Protein AF-A0A0B5HNX2-F1 (afdb_monomer_lite)

pLDDT: mean 84.6, std 16.73, range [38.88, 94.88]

Sequence (69 aa):
MRKNLFVMNCMGYSHKNSKGITYFLHSVVGKNGKTLFFFSKKSDGSIDLPQGYTIGENPRTGLPLLKKK

Radius of gyration: 14.17 Å; chains: 1; bounding box: 32×25×53 Å

Secondary structure (DSSP, 8-state):
-------------EEE-TTS-EEEEEEEE-TTSPEEEEEES--TT--PPPTTEEEEE-TTT--EEEEE-

F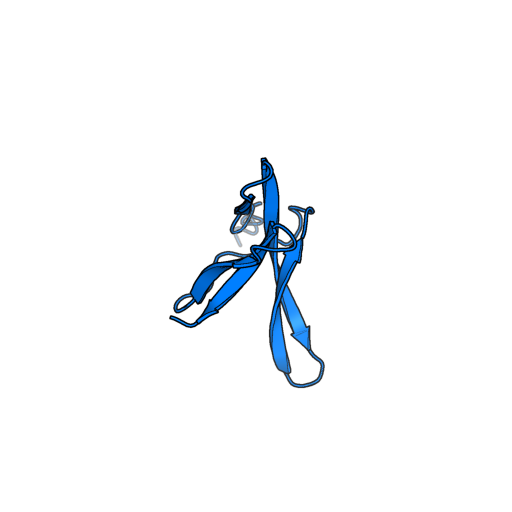oldseek 3Di:
DDPPDPPPLPQADWDQFPVRQIWAWAWDQDPVRDIDIATDSDSPRGHYDDPQWDWDADPVPRGIDIDGD

Structure (mmCIF, N/CA/C/O backbone):
data_AF-A0A0B5HNX2-F1
#
_entry.id   AF-A0A0B5HNX2-F1
#
loop_
_atom_site.group_PDB
_atom_site.id
_atom_site.type_symbol
_atom_site.label_atom_id
_atom_site.label_alt_id
_atom_site.label_comp_id
_atom_site.label_asym_id
_atom_site.label_entity_id
_atom_site.label_seq_id
_atom_site.pdbx_PDB_ins_code
_atom_site.Cartn_x
_atom_site.Cartn_y
_atom_site.Cartn_z
_atom_site.occupancy
_atom_site.B_iso_or_equiv
_atom_site.auth_seq_id
_atom_site.auth_comp_id
_atom_site.auth_asym_id
_atom_site.auth_atom_id
_atom_site.pdbx_PDB_model_num
ATOM 1 N N . MET A 1 1 ? -1.294 3.357 -37.657 1.00 38.88 1 MET A N 1
ATOM 2 C CA . MET A 1 1 ? -1.428 4.438 -36.654 1.00 38.88 1 MET A CA 1
ATOM 3 C C . MET A 1 1 ? -1.379 3.815 -35.269 1.00 38.88 1 MET A C 1
ATOM 5 O O . MET A 1 1 ? -2.188 2.942 -34.979 1.00 38.88 1 MET A O 1
ATOM 9 N N . ARG A 1 2 ? -0.367 4.157 -34.462 1.00 45.66 2 ARG A N 1
ATOM 10 C CA . ARG A 1 2 ? -0.176 3.588 -33.122 1.00 45.66 2 ARG A CA 1
ATOM 11 C C . ARG A 1 2 ? -1.285 4.114 -32.212 1.00 45.66 2 ARG A C 1
ATOM 13 O O . ARG A 1 2 ? -1.360 5.319 -31.989 1.00 45.66 2 ARG A O 1
ATOM 20 N N . LYS A 1 3 ? -2.142 3.220 -31.711 1.00 42.72 3 LYS A N 1
ATOM 21 C CA . LYS A 1 3 ? -3.057 3.509 -30.603 1.00 42.72 3 LYS A CA 1
ATOM 22 C C . LYS A 1 3 ? -2.214 3.762 -29.349 1.00 42.72 3 LYS A C 1
ATOM 24 O O . LYS A 1 3 ? -1.999 2.866 -28.544 1.00 42.72 3 LYS A O 1
ATOM 29 N N . ASN A 1 4 ? -1.715 4.987 -29.212 1.00 47.09 4 ASN A N 1
ATOM 30 C CA . ASN A 1 4 ? -1.321 5.557 -27.931 1.00 47.09 4 ASN A CA 1
ATOM 31 C C . ASN A 1 4 ? -2.609 5.895 -27.180 1.00 47.09 4 ASN A C 1
ATOM 33 O O . ASN A 1 4 ? -3.052 7.039 -27.170 1.00 47.09 4 ASN A O 1
ATOM 37 N N . LEU A 1 5 ? -3.253 4.879 -26.615 1.00 45.44 5 LEU A N 1
ATOM 38 C CA . LEU A 1 5 ? -4.285 5.091 -25.613 1.00 45.44 5 LEU A CA 1
ATOM 39 C C . LEU A 1 5 ? -4.424 3.836 -24.760 1.00 45.44 5 LEU A C 1
ATOM 41 O O . LEU A 1 5 ? -5.249 2.975 -25.034 1.00 45.44 5 LEU A O 1
ATOM 45 N N . PHE A 1 6 ? -3.579 3.742 -23.741 1.00 41.06 6 PHE A N 1
ATOM 46 C CA . PHE A 1 6 ? -3.913 3.050 -22.503 1.00 41.06 6 PHE A CA 1
ATOM 47 C C . PHE A 1 6 ? -3.056 3.626 -21.374 1.00 41.06 6 PHE A C 1
ATOM 49 O O . PHE A 1 6 ? -2.271 2.939 -20.734 1.00 41.06 6 PHE A O 1
ATOM 56 N N . VAL A 1 7 ? -3.238 4.918 -21.085 1.00 44.66 7 VAL A N 1
ATOM 57 C CA . VAL A 1 7 ? -3.188 5.318 -19.674 1.00 44.66 7 VAL A CA 1
ATOM 58 C C . VAL A 1 7 ? -4.536 4.885 -19.107 1.00 44.66 7 VAL A C 1
ATOM 60 O O . VAL A 1 7 ? -5.468 5.674 -18.978 1.00 44.66 7 VAL A O 1
ATOM 63 N N . MET A 1 8 ? -4.682 3.575 -18.892 1.00 44.62 8 MET A N 1
ATOM 64 C CA . MET A 1 8 ? -5.726 3.071 -18.019 1.00 44.62 8 MET A CA 1
ATOM 65 C C . MET A 1 8 ? -5.342 3.610 -16.654 1.00 44.62 8 MET A C 1
ATOM 67 O O . MET A 1 8 ? -4.358 3.179 -16.060 1.00 44.62 8 MET A O 1
ATOM 71 N N . ASN A 1 9 ? -6.096 4.596 -16.192 1.00 53.12 9 ASN A N 1
ATOM 72 C CA . ASN A 1 9 ? -6.101 5.045 -14.814 1.00 53.12 9 ASN A CA 1
ATOM 73 C C . ASN A 1 9 ? -6.702 3.924 -13.938 1.00 53.12 9 ASN A C 1
ATOM 75 O O . ASN A 1 9 ? -7.712 4.121 -13.267 1.00 53.12 9 ASN A O 1
ATOM 79 N N . CYS A 1 10 ? -6.150 2.709 -14.030 1.00 46.97 10 CYS A N 1
ATOM 80 C CA . CYS A 1 10 ? -6.513 1.593 -13.180 1.00 46.97 10 CYS A CA 1
ATOM 81 C C . CYS A 1 10 ? -5.941 1.928 -11.814 1.00 46.97 10 CYS A C 1
ATOM 83 O O . CYS A 1 10 ? -4.751 1.771 -11.562 1.00 46.97 10 CYS A O 1
ATOM 85 N N . MET A 1 11 ? -6.809 2.472 -10.965 1.00 72.00 11 MET A N 1
ATOM 86 C CA . MET A 1 11 ? -6.612 2.495 -9.526 1.00 72.00 11 MET A CA 1
ATOM 87 C C . MET A 1 11 ? -6.213 1.067 -9.142 1.00 72.00 11 MET A C 1
ATOM 89 O O . MET A 1 11 ? -7.030 0.159 -9.275 1.00 72.00 11 MET A O 1
ATOM 93 N N . GLY A 1 12 ? -4.949 0.859 -8.783 1.00 85.56 12 GLY A N 1
ATOM 94 C CA . GLY A 1 12 ? -4.417 -0.447 -8.428 1.00 85.56 12 GLY A CA 1
ATOM 95 C C . GLY A 1 12 ? -5.111 -1.022 -7.195 1.00 85.56 12 GLY A C 1
ATOM 96 O O . GLY A 1 12 ? -6.133 -0.528 -6.709 1.00 85.56 12 GLY A O 1
ATOM 97 N N . TYR A 1 13 ? -4.536 -2.076 -6.632 1.00 91.81 13 TYR A N 1
ATOM 98 C CA . TYR A 1 13 ? -5.130 -2.757 -5.494 1.00 91.81 13 TYR A CA 1
ATOM 99 C C . TYR A 1 13 ? -5.367 -1.797 -4.318 1.00 91.81 13 TYR A C 1
ATOM 101 O O . TYR A 1 13 ? -4.450 -1.108 -3.862 1.00 91.81 13 TYR A O 1
ATOM 109 N N . SER A 1 14 ? -6.596 -1.787 -3.794 1.00 92.50 14 SER A N 1
ATOM 110 C CA . SER A 1 14 ? -6.973 -1.017 -2.609 1.00 92.50 14 SER A CA 1
ATOM 111 C C . SER A 1 14 ? -7.498 -1.920 -1.497 1.00 92.50 14 SER A C 1
ATOM 113 O O . SER A 1 14 ? -8.085 -2.974 -1.738 1.00 92.50 14 SER A O 1
ATOM 115 N N . HIS A 1 15 ? -7.258 -1.510 -0.257 1.00 93.50 15 HIS A N 1
ATOM 116 C CA . HIS A 1 15 ? -7.663 -2.228 0.938 1.00 93.50 15 HIS A CA 1
ATOM 117 C C . HIS A 1 15 ? -8.170 -1.251 1.990 1.00 93.50 15 HIS A C 1
ATOM 119 O O . HIS A 1 15 ? -7.468 -0.309 2.371 1.00 93.50 15 HIS A O 1
ATOM 125 N N . LYS A 1 16 ? -9.383 -1.494 2.484 1.00 94.31 16 LYS A N 1
ATOM 126 C CA . LYS A 1 16 ? -9.943 -0.777 3.627 1.00 94.31 16 LYS A CA 1
ATOM 127 C C . LYS A 1 16 ? -9.598 -1.552 4.891 1.00 94.31 16 LYS A C 1
ATOM 129 O O . LYS A 1 16 ? -9.991 -2.705 5.020 1.00 94.31 16 LYS A O 1
ATOM 134 N N . ASN A 1 17 ? -8.849 -0.924 5.789 1.00 93.88 17 ASN A N 1
ATOM 135 C CA . ASN A 1 17 ? -8.465 -1.553 7.047 1.00 93.88 17 ASN A CA 1
ATOM 136 C C . ASN A 1 17 ? -9.647 -1.646 8.030 1.00 93.88 17 ASN A C 1
ATOM 138 O O . ASN A 1 17 ? -10.703 -1.040 7.820 1.00 93.88 17 ASN A O 1
ATOM 142 N N . SER A 1 18 ? -9.438 -2.334 9.152 1.00 90.75 18 SER A N 1
ATOM 143 C CA . SER A 1 18 ? -10.421 -2.468 10.241 1.00 90.75 18 SER A CA 1
ATOM 144 C C . SER A 1 18 ? -10.929 -1.132 10.808 1.00 90.75 18 SER A C 1
ATOM 146 O O . SER A 1 18 ? -12.039 -1.054 11.328 1.00 90.75 18 SER A O 1
ATOM 148 N N . LYS A 1 19 ? -10.145 -0.055 10.668 1.00 89.88 19 LYS A N 1
ATOM 149 C CA . LYS A 1 19 ? -10.476 1.312 11.115 1.00 89.88 19 LYS A CA 1
ATOM 150 C C . LYS A 1 19 ? -11.201 2.144 10.052 1.00 89.88 19 LYS A C 1
ATOM 152 O O . LYS A 1 19 ? -11.439 3.330 10.255 1.00 89.88 19 LYS A O 1
ATOM 157 N N . GLY A 1 20 ? -11.518 1.551 8.905 1.00 92.50 20 GLY A N 1
ATOM 158 C CA . GLY A 1 20 ? -12.240 2.195 7.817 1.00 92.50 20 GLY A CA 1
ATOM 159 C C . GLY A 1 20 ? -11.412 3.117 6.916 1.00 92.50 20 GLY A C 1
ATOM 160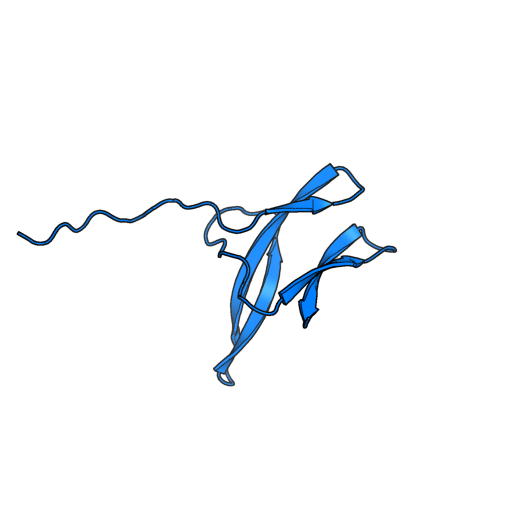 O O . GLY A 1 20 ? -11.987 3.818 6.086 1.00 92.50 20 GLY A O 1
ATOM 161 N N . ILE A 1 21 ? -10.086 3.104 7.040 1.00 93.75 21 ILE A N 1
ATOM 162 C CA . ILE A 1 21 ? -9.158 3.877 6.212 1.00 93.75 21 ILE A CA 1
ATOM 163 C C . ILE A 1 21 ? -8.782 3.057 4.976 1.00 93.75 21 ILE A C 1
ATOM 165 O O . ILE A 1 21 ? -8.321 1.920 5.092 1.00 93.75 21 ILE A O 1
ATOM 169 N N . THR A 1 22 ? -8.933 3.659 3.798 1.00 94.25 22 THR A N 1
ATOM 170 C CA . THR A 1 22 ? -8.519 3.058 2.526 1.00 94.25 22 THR A CA 1
ATOM 171 C C . THR A 1 22 ? -7.046 3.327 2.254 1.00 94.25 22 THR A C 1
ATOM 173 O O . THR A 1 22 ? -6.580 4.467 2.313 1.00 94.25 22 THR A O 1
ATOM 176 N N . TYR A 1 23 ? -6.328 2.265 1.920 1.00 94.88 23 TYR A N 1
ATOM 177 C CA . TYR A 1 23 ? -4.963 2.309 1.430 1.00 94.88 23 TYR A CA 1
ATOM 178 C C . TYR A 1 23 ? -4.882 1.668 0.049 1.00 94.88 23 TYR A C 1
ATOM 180 O O . TYR A 1 23 ? -5.653 0.772 -0.275 1.00 94.88 23 TYR A O 1
ATOM 188 N N . PHE A 1 24 ? -3.906 2.096 -0.735 1.00 94.00 24 PHE A N 1
ATOM 189 C CA . PHE A 1 24 ? -3.607 1.604 -2.070 1.00 94.00 24 PHE A CA 1
ATOM 190 C C . PHE A 1 24 ? -2.211 0.996 -2.077 1.00 94.00 24 PHE A C 1
ATOM 192 O O . PHE A 1 24 ? -1.330 1.472 -1.353 1.00 94.00 24 PHE A O 1
ATOM 199 N N . LEU A 1 25 ? -2.016 -0.059 -2.859 1.00 94.75 25 LEU A N 1
ATOM 200 C CA . LEU A 1 25 ? -0.738 -0.742 -2.993 1.00 94.75 25 LEU A CA 1
ATOM 201 C C . LEU A 1 25 ? 0.168 -0.000 -3.972 1.00 94.75 25 LEU A C 1
ATOM 203 O O . LEU A 1 25 ? -0.250 0.349 -5.068 1.00 94.75 25 LEU A O 1
ATOM 207 N N . HIS A 1 26 ? 1.423 0.188 -3.585 1.00 93.88 26 HIS A N 1
ATOM 208 C CA . HIS A 1 26 ? 2.480 0.793 -4.386 1.00 93.88 26 HIS A CA 1
ATOM 209 C C . HIS A 1 26 ? 3.714 -0.099 -4.383 1.00 93.88 26 HIS A C 1
ATOM 211 O O . HIS A 1 26 ? 3.914 -0.919 -3.479 1.00 93.88 26 HIS A O 1
ATOM 217 N N . SER A 1 27 ? 4.582 0.109 -5.368 1.00 93.69 27 SER A N 1
ATOM 218 C CA . SER A 1 27 ? 5.907 -0.498 -5.390 1.00 93.69 27 SER A CA 1
ATOM 219 C C . SER A 1 27 ? 6.984 0.505 -5.752 1.00 93.69 27 SER A C 1
ATOM 221 O O . SER A 1 27 ? 6.786 1.337 -6.633 1.00 93.69 27 SER A O 1
ATOM 223 N N . VAL A 1 28 ? 8.150 0.369 -5.132 1.00 93.88 28 VAL A N 1
ATOM 224 C CA . VAL A 1 28 ? 9.375 1.062 -5.543 1.00 93.88 28 VAL A CA 1
ATOM 225 C C . VAL A 1 28 ? 10.489 0.048 -5.739 1.00 93.88 28 VAL A C 1
ATOM 227 O O . VAL A 1 28 ? 10.609 -0.911 -4.978 1.00 93.88 28 VAL A O 1
ATOM 230 N N . VAL A 1 29 ? 11.320 0.257 -6.756 1.00 94.00 29 VAL A N 1
ATOM 231 C CA . VAL A 1 29 ? 12.521 -0.553 -6.973 1.00 94.00 29 VAL A CA 1
ATOM 232 C C . VAL A 1 29 ? 13.676 0.114 -6.234 1.00 94.00 29 VAL A C 1
ATOM 234 O O . VAL A 1 29 ? 14.026 1.262 -6.505 1.00 94.00 29 VAL A O 1
ATOM 237 N N . GLY A 1 30 ? 14.241 -0.587 -5.255 1.00 92.50 30 GLY A N 1
ATOM 238 C CA . GLY A 1 30 ? 15.411 -0.121 -4.521 1.00 92.50 30 GLY A CA 1
ATOM 239 C C . GLY A 1 30 ? 16.672 -0.122 -5.388 1.00 92.50 30 GLY A C 1
ATOM 240 O O . GLY A 1 30 ? 16.744 -0.791 -6.416 1.00 92.50 30 GLY A O 1
ATOM 2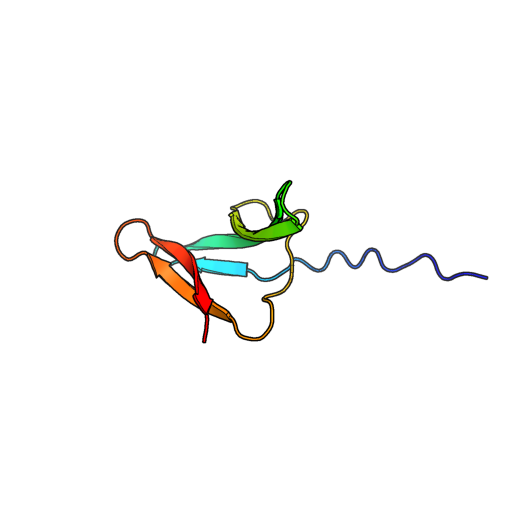41 N N . LYS A 1 31 ? 17.722 0.574 -4.932 1.00 92.12 31 LYS A N 1
ATOM 242 C CA . LYS A 1 31 ? 19.018 0.666 -5.641 1.00 92.12 31 LYS A CA 1
ATOM 243 C C . LYS A 1 31 ? 19.678 -0.693 -5.922 1.00 92.12 31 LYS A C 1
ATOM 245 O O . LYS A 1 31 ? 20.485 -0.807 -6.830 1.00 92.12 31 LYS A O 1
ATOM 250 N N . ASN A 1 32 ? 19.339 -1.716 -5.141 1.00 93.31 32 ASN A N 1
ATOM 251 C CA . ASN A 1 32 ? 19.811 -3.094 -5.289 1.00 93.31 32 ASN A CA 1
ATOM 252 C C . ASN A 1 32 ? 18.916 -3.957 -6.205 1.00 93.31 32 ASN A C 1
ATOM 254 O O . ASN A 1 32 ? 19.037 -5.179 -6.185 1.00 93.31 32 ASN A O 1
ATOM 258 N N . GLY A 1 33 ? 17.977 -3.351 -6.938 1.00 92.81 33 GLY A N 1
ATOM 259 C CA . GLY A 1 33 ? 17.045 -4.045 -7.831 1.00 92.81 33 GLY A CA 1
ATOM 260 C C . GLY A 1 33 ? 15.896 -4.767 -7.123 1.00 92.81 33 GLY A C 1
ATOM 261 O O . GLY A 1 33 ? 15.078 -5.402 -7.783 1.00 92.81 33 GLY A O 1
ATOM 262 N N . LYS A 1 34 ? 15.797 -4.688 -5.788 1.00 91.62 34 LYS A N 1
ATOM 263 C CA . LYS A 1 34 ? 14.709 -5.330 -5.040 1.00 91.62 34 LYS A CA 1
ATOM 264 C C . LYS A 1 34 ? 13.466 -4.446 -5.037 1.00 91.62 34 LYS A C 1
ATOM 266 O O . LYS A 1 34 ? 13.535 -3.281 -4.647 1.00 91.62 34 LYS A O 1
ATOM 271 N N . THR A 1 35 ? 12.324 -5.019 -5.399 1.00 92.06 35 THR A N 1
ATOM 272 C CA . THR A 1 35 ? 11.026 -4.345 -5.297 1.00 92.06 35 THR A CA 1
ATOM 273 C C . THR A 1 35 ? 10.536 -4.347 -3.854 1.00 92.06 35 THR A C 1
ATOM 275 O O . THR A 1 35 ? 10.407 -5.401 -3.228 1.00 92.06 35 THR A O 1
ATOM 278 N N . LEU A 1 36 ? 10.246 -3.161 -3.329 1.00 91.50 36 LEU A N 1
ATOM 279 C CA . LEU A 1 36 ? 9.572 -2.963 -2.056 1.00 91.50 36 LEU A CA 1
ATOM 280 C C . LEU A 1 36 ? 8.105 -2.641 -2.322 1.00 91.50 36 LEU A C 1
ATOM 282 O O . LEU A 1 36 ? 7.800 -1.682 -3.027 1.00 91.50 36 LEU A O 1
ATOM 286 N N . PHE A 1 37 ? 7.216 -3.418 -1.714 1.00 93.06 37 PHE A N 1
ATOM 287 C CA . PHE A 1 37 ? 5.777 -3.184 -1.741 1.00 93.06 37 PHE A CA 1
ATOM 288 C C . PHE A 1 37 ? 5.332 -2.478 -0.465 1.00 93.06 37 PHE A C 1
ATOM 290 O O . PHE A 1 37 ? 5.752 -2.857 0.630 1.00 93.06 37 PHE A O 1
ATOM 297 N N . PHE A 1 38 ? 4.475 -1.469 -0.593 1.00 93.69 38 PHE A N 1
ATOM 298 C CA . PHE A 1 38 ? 3.966 -0.714 0.549 1.00 93.69 38 PHE A CA 1
ATOM 299 C C . PHE A 1 38 ? 2.577 -0.143 0.277 1.00 93.69 38 PHE A C 1
ATOM 301 O O . PHE A 1 38 ? 2.168 0.033 -0.867 1.00 93.69 38 PHE A O 1
ATOM 308 N N . PHE A 1 39 ? 1.859 0.168 1.352 1.00 94.50 39 PHE A N 1
ATOM 309 C CA . PHE A 1 39 ? 0.535 0.771 1.289 1.00 94.50 39 PHE A CA 1
ATOM 310 C C . PHE A 1 39 ? 0.590 2.272 1.584 1.00 94.50 39 PHE A C 1
ATOM 312 O O . PHE A 1 39 ? 1.239 2.706 2.536 1.00 94.50 39 PHE A O 1
ATOM 319 N N . SER A 1 40 ? -0.126 3.065 0.787 1.00 93.50 40 SER A N 1
ATOM 320 C CA . SER A 1 40 ? -0.234 4.524 0.921 1.00 93.50 40 SER A CA 1
ATOM 321 C C . SER A 1 40 ? -1.691 4.971 0.830 1.00 93.50 40 SER A C 1
ATOM 323 O O . SER A 1 40 ? -2.524 4.273 0.269 1.00 93.50 40 SER A O 1
ATOM 325 N N . LYS A 1 41 ? -2.016 6.151 1.362 1.00 92.88 41 LYS A N 1
ATOM 326 C CA . LYS A 1 41 ? -3.354 6.753 1.212 1.00 92.88 41 LYS A CA 1
ATOM 327 C C . LYS A 1 41 ? -3.569 7.401 -0.162 1.00 92.88 41 LYS A C 1
ATOM 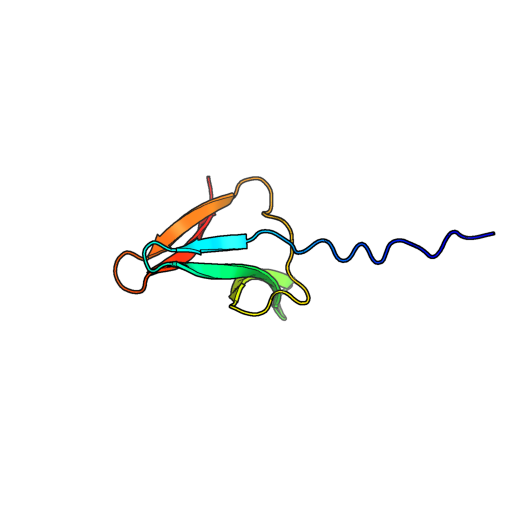329 O O . LYS A 1 41 ? -4.692 7.766 -0.485 1.00 92.88 41 LYS A O 1
ATOM 334 N N . LYS A 1 42 ? -2.504 7.575 -0.951 1.00 90.56 42 LYS A N 1
ATOM 335 C CA . LYS A 1 42 ? -2.581 8.125 -2.310 1.00 90.56 42 LYS A CA 1
ATOM 336 C C . LYS A 1 42 ? -2.944 7.022 -3.297 1.00 90.56 42 LYS A C 1
ATOM 338 O O . LYS A 1 42 ? -2.329 5.958 -3.266 1.00 90.56 42 LYS A O 1
ATOM 343 N N . SER A 1 43 ? -3.904 7.292 -4.170 1.00 88.69 43 SER A N 1
ATOM 344 C CA . SER A 1 43 ? -4.302 6.400 -5.264 1.00 88.69 43 SER A CA 1
ATOM 345 C C . SER A 1 43 ? -3.339 6.445 -6.450 1.00 88.69 43 SER A C 1
ATOM 347 O O . SER A 1 43 ? -3.220 5.464 -7.181 1.00 88.69 43 SER A O 1
ATOM 349 N N . ASP A 1 44 ? -2.650 7.567 -6.646 1.00 89.12 44 ASP A N 1
ATOM 350 C CA . ASP A 1 44 ? -1.886 7.834 -7.868 1.00 89.12 44 ASP A CA 1
ATOM 351 C C . ASP A 1 44 ? -0.615 6.993 -7.939 1.00 89.12 44 ASP A C 1
ATOM 353 O O . ASP A 1 44 ? 0.223 7.064 -7.040 1.00 89.12 44 ASP A O 1
ATOM 357 N N . GLY A 1 45 ? -0.455 6.222 -9.016 1.00 86.50 45 GLY A N 1
ATOM 358 C CA . GLY A 1 45 ? 0.676 5.301 -9.175 1.00 86.50 45 GLY A CA 1
ATOM 359 C C . GLY A 1 45 ? 0.521 3.989 -8.404 1.00 86.50 45 GLY A C 1
ATOM 360 O O . GLY A 1 45 ? 1.498 3.258 -8.243 1.00 86.50 45 GLY A O 1
ATOM 361 N N . SER A 1 46 ? -0.692 3.691 -7.928 1.00 91.31 46 SER A N 1
ATOM 362 C CA . SER A 1 46 ? -0.988 2.392 -7.334 1.00 91.31 46 SER A CA 1
ATOM 363 C C . SER A 1 46 ? -0.875 1.263 -8.358 1.00 91.31 46 SER A C 1
ATOM 365 O O . SER A 1 46 ? -1.059 1.460 -9.557 1.00 91.31 46 SER A O 1
ATOM 367 N N . ILE A 1 47 ? -0.550 0.073 -7.863 1.00 92.50 47 ILE A N 1
ATOM 368 C CA . ILE A 1 47 ? -0.316 -1.130 -8.660 1.00 92.50 47 ILE A CA 1
ATOM 369 C C . ILE A 1 47 ? -1.259 -2.254 -8.234 1.00 92.50 47 ILE A C 1
ATOM 371 O O . ILE A 1 47 ? -1.770 -2.266 -7.111 1.00 92.50 47 ILE A O 1
ATOM 375 N N . ASP A 1 48 ? -1.453 -3.233 -9.108 1.00 93.12 48 ASP A N 1
ATOM 376 C CA . ASP A 1 48 ? -2.205 -4.442 -8.780 1.00 93.12 48 ASP A CA 1
ATOM 377 C C . ASP A 1 48 ? -1.465 -5.332 -7.772 1.00 93.12 48 ASP A C 1
ATOM 379 O O . ASP A 1 48 ? -0.241 -5.271 -7.625 1.00 93.12 48 ASP A O 1
ATOM 383 N N . LEU A 1 49 ? -2.221 -6.178 -7.064 1.00 90.81 49 LEU A N 1
ATOM 384 C CA . LEU A 1 49 ? -1.662 -7.132 -6.110 1.00 90.81 49 LEU A CA 1
ATOM 385 C C . LEU A 1 49 ? -0.828 -8.185 -6.862 1.00 90.81 49 LEU A C 1
ATOM 387 O O . LEU A 1 49 ? -1.399 -8.958 -7.635 1.00 90.81 49 LEU A O 1
ATOM 391 N N . PRO A 1 50 ? 0.495 -8.272 -6.633 1.00 90.44 50 PRO A N 1
ATOM 392 C CA . PRO A 1 50 ? 1.323 -9.276 -7.283 1.00 90.44 50 PRO A CA 1
ATOM 393 C C . PRO A 1 50 ? 0.897 -10.696 -6.896 1.00 90.44 50 PRO A C 1
ATOM 395 O O . PRO A 1 50 ? 0.531 -10.982 -5.751 1.00 90.44 50 PRO A O 1
ATOM 398 N N . GLN A 1 51 ? 0.992 -11.615 -7.858 1.00 90.31 51 GLN A N 1
ATOM 399 C CA . GLN A 1 51 ? 0.698 -13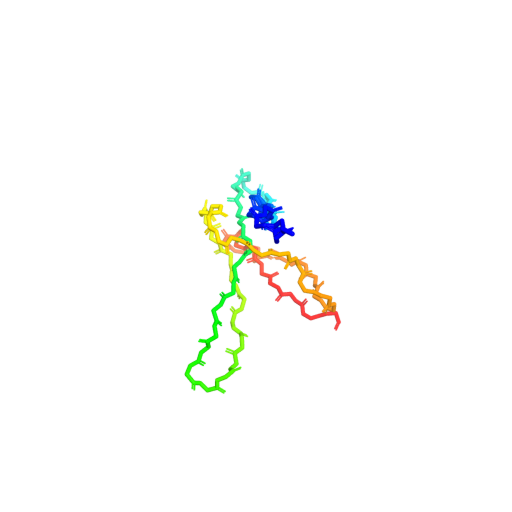.027 -7.637 1.00 90.31 51 GLN A CA 1
ATOM 400 C C . GLN A 1 51 ? 1.600 -13.613 -6.538 1.00 90.31 51 GLN A C 1
ATOM 402 O O . GLN A 1 51 ? 2.773 -13.267 -6.416 1.00 90.31 51 GLN A O 1
ATOM 407 N N . GLY A 1 52 ? 1.042 -14.515 -5.726 1.00 90.12 52 GLY A N 1
ATOM 408 C CA . GLY A 1 52 ? 1.771 -15.154 -4.623 1.00 90.12 52 GLY A CA 1
ATOM 409 C C . GLY A 1 52 ? 1.819 -14.329 -3.335 1.00 90.12 52 GLY A C 1
ATOM 410 O O . GLY A 1 52 ? 2.402 -14.775 -2.350 1.00 90.12 52 GLY A O 1
ATOM 411 N N . TYR A 1 53 ? 1.167 -13.166 -3.306 1.00 92.56 53 TYR A N 1
ATOM 412 C CA . TYR A 1 53 ? 0.980 -12.383 -2.091 1.00 92.56 53 TYR A CA 1
ATOM 413 C C . TYR A 1 53 ? -0.474 -12.431 -1.605 1.00 92.56 53 TYR A C 1
ATOM 415 O O . TYR A 1 53 ? -1.420 -12.625 -2.370 1.00 92.56 53 TYR A O 1
ATOM 423 N N . THR A 1 54 ? -0.644 -12.278 -0.298 1.00 91.94 54 THR A N 1
ATOM 424 C CA . THR A 1 54 ? -1.914 -12.053 0.397 1.00 91.94 54 THR A CA 1
ATOM 425 C C . THR A 1 54 ? -1.812 -10.791 1.232 1.00 91.94 54 THR A C 1
ATOM 427 O O . THR A 1 54 ? -0.716 -10.322 1.541 1.00 91.94 54 THR A O 1
ATOM 430 N N . ILE A 1 55 ? -2.957 -10.228 1.601 1.00 92.56 55 ILE A N 1
ATOM 431 C CA . ILE A 1 55 ? -3.004 -9.065 2.480 1.00 92.56 55 ILE A CA 1
ATOM 432 C C . ILE A 1 55 ? -3.257 -9.516 3.908 1.00 92.56 55 ILE A C 1
ATOM 434 O O . ILE A 1 55 ? -4.179 -10.280 4.181 1.00 92.56 55 ILE A O 1
ATOM 438 N N . GLY A 1 56 ? -2.422 -9.030 4.818 1.00 91.81 56 GLY A N 1
ATOM 439 C CA . GLY A 1 56 ? -2.699 -9.025 6.245 1.00 91.81 56 GLY A CA 1
ATOM 440 C C . GLY A 1 56 ? -2.797 -7.596 6.755 1.00 91.81 56 GLY A C 1
ATOM 441 O O . GLY A 1 56 ? -2.346 -6.659 6.106 1.00 91.81 56 GLY A O 1
ATOM 442 N N . GLU A 1 57 ? -3.338 -7.429 7.950 1.00 92.88 57 GLU A N 1
ATOM 443 C CA . GLU A 1 57 ? -3.356 -6.148 8.646 1.00 92.88 57 GLU A CA 1
ATOM 444 C C . GLU A 1 57 ? -2.512 -6.267 9.916 1.00 92.88 57 GLU A C 1
ATOM 446 O O . GLU A 1 57 ? -2.550 -7.293 10.599 1.00 92.88 57 GLU A O 1
ATOM 451 N N . ASN A 1 58 ? -1.719 -5.242 10.234 1.00 91.12 58 ASN A N 1
ATOM 452 C CA . ASN A 1 58 ? -1.051 -5.183 11.528 1.00 91.12 58 ASN A CA 1
ATOM 453 C C . ASN A 1 58 ? -2.095 -4.894 12.622 1.00 91.12 58 ASN A C 1
ATOM 455 O O . ASN A 1 58 ? -2.620 -3.779 12.634 1.00 91.12 58 ASN A O 1
ATOM 459 N N . PRO A 1 59 ? -2.352 -5.802 13.581 1.00 89.38 59 PRO A N 1
ATOM 460 C CA . PRO A 1 59 ? -3.403 -5.612 14.584 1.00 89.38 59 PRO A CA 1
ATOM 461 C C . PRO A 1 59 ? -3.178 -4.381 15.475 1.00 89.38 59 PRO A C 1
ATOM 463 O O . PRO A 1 59 ? -4.136 -3.789 15.961 1.00 89.38 59 PRO A O 1
ATOM 466 N N . ARG A 1 60 ? -1.922 -3.946 15.669 1.00 89.50 60 ARG A N 1
ATOM 467 C CA . ARG A 1 60 ? -1.609 -2.775 16.504 1.00 89.50 60 ARG A CA 1
ATOM 468 C C . ARG A 1 60 ? -1.878 -1.447 15.792 1.00 89.50 60 ARG A C 1
ATOM 470 O O . ARG A 1 60 ? -2.432 -0.524 16.385 1.00 89.50 60 ARG A O 1
ATOM 477 N N . THR A 1 61 ? -1.454 -1.310 14.534 1.00 90.50 61 THR A N 1
ATOM 478 C CA . THR A 1 61 ? -1.551 -0.028 13.805 1.00 90.50 61 THR A CA 1
ATOM 479 C C . THR A 1 61 ? -2.765 0.046 12.885 1.00 90.50 61 THR A C 1
ATOM 481 O O . THR A 1 61 ? -3.291 1.136 12.657 1.00 90.50 61 THR A O 1
ATOM 484 N N . GLY A 1 62 ? -3.250 -1.097 12.409 1.00 90.31 62 GLY A N 1
ATOM 485 C CA . GLY A 1 62 ? -4.232 -1.214 11.338 1.00 90.31 62 GLY A CA 1
ATOM 486 C C . GLY A 1 62 ? -3.640 -0.987 9.944 1.00 90.31 62 GLY A C 1
ATOM 487 O O . GLY A 1 62 ? -4.372 -0.683 9.008 1.00 90.31 62 GLY A O 1
ATOM 488 N N . LEU A 1 63 ? -2.310 -1.032 9.794 1.00 91.75 63 LEU A N 1
ATOM 489 C CA . LEU A 1 63 ? -1.659 -0.849 8.495 1.00 91.75 63 LEU A CA 1
ATOM 490 C C . LEU A 1 63 ? -1.762 -2.148 7.677 1.00 91.75 63 LEU A C 1
ATOM 492 O O . LEU A 1 63 ? -1.329 -3.189 8.186 1.00 91.75 63 LEU A O 1
ATOM 496 N N . PRO A 1 64 ? -2.275 -2.107 6.433 1.00 93.81 64 PRO A N 1
ATOM 497 C CA . PRO A 1 64 ? -2.246 -3.263 5.546 1.00 93.81 64 PRO A CA 1
ATOM 498 C C . PRO A 1 64 ? -0.808 -3.610 5.148 1.00 93.81 64 PRO A C 1
ATOM 500 O O . PRO A 1 64 ? 0.035 -2.733 4.959 1.00 93.81 64 PRO A O 1
ATOM 503 N N . LEU A 1 65 ? -0.518 -4.900 5.037 1.00 93.31 65 LEU A N 1
ATOM 504 C CA . LEU A 1 65 ? 0.800 -5.459 4.761 1.00 93.31 65 LEU A CA 1
ATOM 505 C C . LEU A 1 65 ? 0.675 -6.614 3.771 1.00 93.31 65 LEU A C 1
ATOM 507 O O . LEU A 1 65 ? -0.285 -7.385 3.817 1.00 93.31 65 LEU A O 1
ATOM 511 N N . LEU A 1 66 ? 1.680 -6.771 2.910 1.00 93.12 66 LEU A N 1
ATOM 512 C CA . LEU A 1 66 ? 1.789 -7.941 2.045 1.00 93.12 66 LEU A CA 1
ATOM 513 C C . LEU A 1 66 ? 2.423 -9.090 2.829 1.00 93.12 66 LEU A C 1
ATOM 515 O O . LEU A 1 66 ? 3.508 -8.953 3.393 1.00 93.12 66 LEU A O 1
ATOM 519 N N . LYS A 1 67 ? 1.762 -10.242 2.814 1.00 89.62 67 LYS A N 1
ATOM 520 C CA . LYS A 1 67 ? 2.289 -11.526 3.270 1.00 89.62 67 LYS A CA 1
ATOM 521 C C . LYS A 1 67 ? 2.534 -12.398 2.051 1.00 89.62 67 LYS A C 1
ATOM 523 O O . LYS A 1 67 ? 1.714 -12.425 1.137 1.00 89.62 67 LYS A O 1
ATOM 528 N N . LYS A 1 68 ? 3.660 -13.1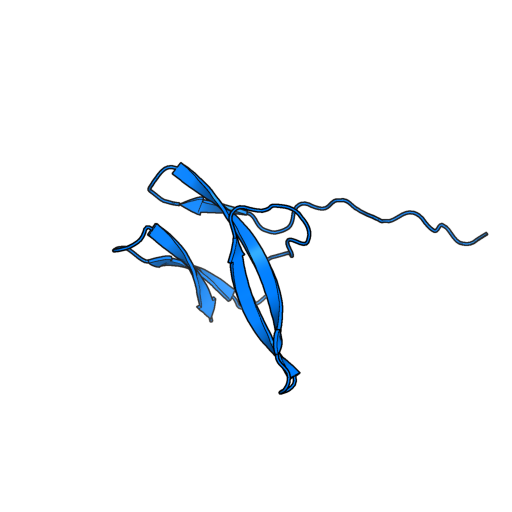03 2.010 1.00 85.62 68 LYS A N 1
ATOM 529 C CA . LYS A 1 68 ? 3.838 -14.156 1.005 1.00 85.62 68 LYS A CA 1
ATOM 530 C C . LYS A 1 68 ? 2.888 -15.304 1.349 1.00 85.62 68 LYS A C 1
ATOM 532 O O . LYS A 1 68 ? 2.696 -15.578 2.534 1.00 85.62 68 LYS A O 1
ATOM 537 N N . LYS A 1 69 ? 2.247 -15.870 0.326 1.00 76.62 69 LYS A N 1
ATOM 538 C CA . LYS A 1 69 ? 1.549 -17.151 0.460 1.00 76.62 69 LYS A CA 1
ATOM 539 C C . LYS A 1 69 ? 2.537 -18.255 0.809 1.00 76.62 69 LYS A C 1
ATOM 541 O O . LYS A 1 69 ? 3.717 -18.123 0.409 1.00 76.62 69 LYS A O 1
#